Protein AF-A0A8X6FZY9-F1 (afdb_monomer_lite)

Sequence (68 aa):
MSSKKETRSKKMEISEEISPDQEKAVEELKRRLINEVTPKMLEDESLFYRFSKARDFKLPEAEAMLRK

Organism: Trichonephila clavata (NCBI:txid2740835)

Foldseek 3Di:
DDDDPPPPPDDDPPVDDDDPVLVVLLVVLCVVCVVPADVVCVVPPCNSVVLCVVVVSPNVNSNVVRND

InterPro domains:
  IPR036273 CRAL/TRIO, N-terminal 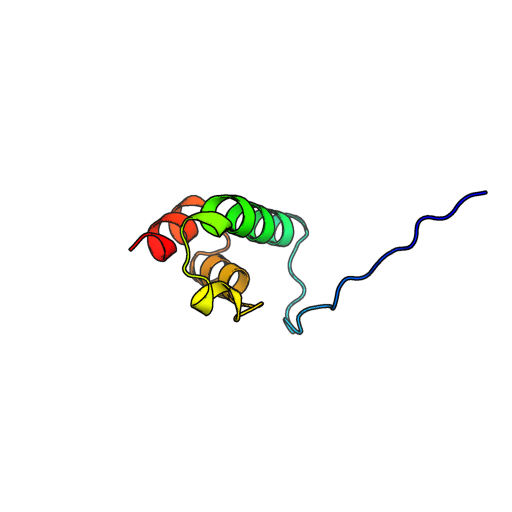domain superfamily [SSF46938] (15-68)

Radius of gyration: 13.49 Å; chains: 1; boundin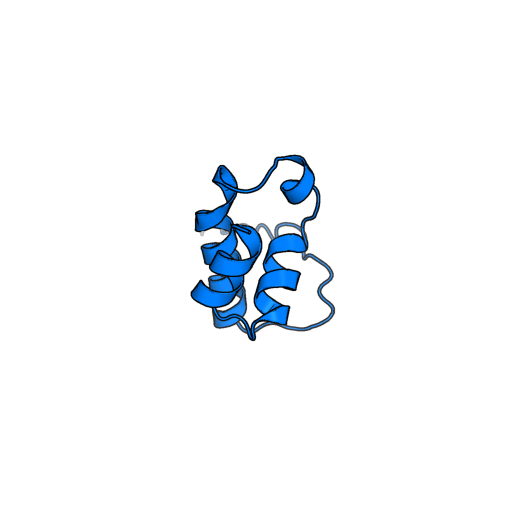g box: 32×39×22 Å

Structure (mmCIF, N/CA/C/O backbone):
data_AF-A0A8X6FZY9-F1
#
_entry.id   AF-A0A8X6FZY9-F1
#
loop_
_atom_site.group_PDB
_atom_site.id
_atom_site.type_symbol
_atom_site.label_atom_id
_atom_site.label_alt_id
_atom_site.label_comp_id
_atom_site.label_asym_id
_atom_site.label_entity_id
_atom_site.label_seq_id
_atom_site.pdbx_PDB_ins_code
_atom_site.Cartn_x
_atom_site.Cartn_y
_atom_site.Cartn_z
_atom_site.occupancy
_atom_site.B_iso_or_equiv
_atom_site.auth_seq_id
_atom_site.auth_comp_id
_atom_site.auth_asym_id
_atom_site.auth_atom_id
_atom_site.pdbx_PDB_model_num
ATOM 1 N N . MET A 1 1 ? 21.711 31.408 3.950 1.00 44.91 1 MET A N 1
ATOM 2 C CA . MET A 1 1 ? 20.534 31.272 3.066 1.00 44.91 1 MET A CA 1
ATOM 3 C C . MET A 1 1 ? 19.675 30.127 3.562 1.00 44.91 1 MET A C 1
ATOM 5 O O . MET A 1 1 ? 20.205 29.181 4.127 1.00 44.91 1 MET A O 1
ATOM 9 N N . SER A 1 2 ? 18.367 30.305 3.430 1.00 42.72 2 SER A N 1
ATOM 10 C CA . SER A 1 2 ? 17.282 29.532 4.024 1.00 42.72 2 SER A CA 1
ATOM 11 C C . SER A 1 2 ? 17.380 28.011 3.921 1.00 42.72 2 SER A C 1
ATOM 13 O O . SER A 1 2 ? 17.625 27.456 2.856 1.00 42.72 2 SER A O 1
ATOM 15 N N . SER A 1 3 ? 17.052 27.383 5.051 1.00 49.47 3 SER A N 1
ATOM 16 C CA . SER A 1 3 ? 16.218 26.190 5.214 1.00 49.47 3 SER A CA 1
ATOM 17 C C . SER A 1 3 ? 15.715 25.506 3.941 1.00 49.47 3 SER A C 1
ATOM 19 O O . SER A 1 3 ? 14.827 26.016 3.259 1.00 49.47 3 SER A O 1
ATOM 21 N N . LYS A 1 4 ? 16.090 24.238 3.787 1.00 50.00 4 LYS A N 1
ATOM 22 C CA . LYS A 1 4 ? 15.115 23.195 3.469 1.00 50.00 4 LYS A CA 1
ATOM 23 C C . LYS A 1 4 ? 15.321 22.079 4.481 1.00 50.00 4 LYS A C 1
ATOM 25 O O . LYS A 1 4 ? 16.296 21.342 4.430 1.00 50.00 4 LYS A O 1
ATOM 30 N N . LYS A 1 5 ? 14.439 22.061 5.482 1.00 43.28 5 LYS A N 1
ATOM 31 C CA . LYS A 1 5 ? 14.304 20.947 6.413 1.00 43.28 5 LYS A CA 1
ATOM 32 C C . LYS A 1 5 ? 13.926 19.746 5.559 1.00 43.28 5 LYS A C 1
ATOM 34 O O . LYS A 1 5 ? 12.801 19.679 5.076 1.00 43.28 5 LYS A O 1
ATOM 39 N N . GLU A 1 6 ? 14.872 18.847 5.342 1.00 47.09 6 GLU A N 1
ATOM 40 C CA . GLU A 1 6 ? 14.569 17.503 4.880 1.00 47.09 6 GLU A CA 1
ATOM 41 C C . GLU A 1 6 ? 13.861 16.801 6.039 1.00 47.09 6 GLU A C 1
ATOM 43 O O . GLU A 1 6 ? 14.466 16.168 6.903 1.00 47.09 6 GLU A O 1
ATOM 48 N N . THR A 1 7 ? 12.553 17.030 6.140 1.00 41.28 7 THR A N 1
ATOM 49 C CA . THR A 1 7 ? 11.675 16.259 7.009 1.00 41.28 7 THR A CA 1
ATOM 50 C C . THR A 1 7 ? 11.592 14.871 6.404 1.00 41.28 7 THR A C 1
ATOM 52 O O . THR A 1 7 ? 10.693 14.568 5.625 1.00 41.28 7 THR A O 1
ATOM 55 N N . ARG A 1 8 ? 12.586 14.047 6.742 1.00 46.97 8 ARG A N 1
ATOM 56 C CA . ARG A 1 8 ? 12.593 12.603 6.542 1.00 46.97 8 ARG A CA 1
ATOM 57 C C . ARG A 1 8 ? 11.475 12.032 7.411 1.00 46.97 8 ARG A C 1
ATOM 59 O O . ARG A 1 8 ? 11.706 11.599 8.538 1.00 46.97 8 ARG A O 1
ATOM 66 N N . SER A 1 9 ? 10.244 12.141 6.921 1.00 45.47 9 SER A N 1
ATOM 67 C CA . SER A 1 9 ? 9.085 11.460 7.477 1.00 45.47 9 SER A CA 1
ATOM 68 C C . SER A 1 9 ? 9.440 9.984 7.539 1.00 45.47 9 SER A C 1
ATOM 70 O O . SER A 1 9 ? 9.676 9.359 6.513 1.00 45.47 9 SER A O 1
ATOM 72 N N . LYS A 1 10 ? 9.625 9.519 8.775 1.00 46.19 10 LYS A N 1
ATOM 73 C CA . LYS A 1 10 ? 9.733 8.139 9.244 1.00 46.19 10 LYS A CA 1
ATOM 74 C C . LYS A 1 10 ? 9.891 7.124 8.107 1.00 46.19 10 LYS A C 1
ATOM 76 O O . LYS A 1 10 ? 8.919 6.676 7.514 1.00 46.19 10 LYS A O 1
ATOM 81 N N . LYS A 1 11 ? 11.155 6.811 7.803 1.00 46.12 11 LYS A N 1
ATOM 82 C CA . LYS A 1 11 ? 11.565 5.764 6.867 1.00 46.12 11 LYS A CA 1
ATOM 83 C C . LYS A 1 11 ? 10.858 4.477 7.299 1.00 46.12 11 LYS A C 1
ATOM 85 O O . LYS A 1 11 ? 11.259 3.885 8.297 1.00 46.12 11 LYS A O 1
ATOM 90 N N . MET A 1 12 ? 9.778 4.105 6.611 1.00 52.69 12 MET A N 1
ATOM 91 C CA . MET A 1 12 ? 9.203 2.770 6.737 1.00 52.69 12 MET A CA 1
ATOM 92 C C . MET A 1 12 ? 10.359 1.804 6.498 1.00 52.69 12 MET A C 1
ATOM 94 O O . MET A 1 12 ? 11.090 1.964 5.518 1.00 52.69 12 MET A O 1
ATOM 98 N N . GLU A 1 13 ? 10.594 0.883 7.429 1.00 46.59 13 GLU A N 1
ATOM 99 C CA . GLU A 1 13 ? 11.636 -0.141 7.333 1.00 46.59 13 GLU A CA 1
ATOM 100 C C . GLU A 1 13 ? 11.270 -1.153 6.240 1.00 46.59 13 GLU A C 1
ATOM 102 O O . GLU A 1 13 ? 10.978 -2.317 6.482 1.00 46.59 13 GLU A O 1
ATOM 107 N N . ILE A 1 14 ? 11.259 -0.685 4.999 1.00 54.06 14 ILE A N 1
ATOM 108 C CA . ILE A 1 14 ? 11.363 -1.509 3.816 1.00 54.06 14 ILE A CA 1
ATOM 109 C C . ILE A 1 14 ? 12.866 -1.729 3.676 1.00 54.06 14 ILE A C 1
ATOM 111 O O . ILE A 1 14 ? 13.604 -0.828 3.283 1.00 54.06 14 ILE A O 1
ATOM 115 N N . SER A 1 15 ? 13.346 -2.907 4.070 1.00 55.09 15 SER A N 1
ATOM 116 C CA . SER A 1 15 ? 14.762 -3.296 3.963 1.00 55.09 15 SER A CA 1
ATOM 117 C C . SER A 1 15 ? 15.266 -3.392 2.509 1.00 55.09 15 SER A C 1
ATOM 119 O O . SER A 1 15 ? 16.399 -3.802 2.280 1.00 55.09 15 SER A O 1
ATOM 121 N N . GLU A 1 16 ? 14.443 -3.002 1.534 1.00 62.78 16 GLU A N 1
ATOM 122 C CA . GLU A 1 16 ? 14.754 -2.902 0.113 1.00 62.78 16 GLU A CA 1
ATOM 123 C C . GLU A 1 16 ? 14.786 -1.431 -0.306 1.00 62.78 16 GLU A C 1
ATOM 125 O O . GLU A 1 16 ? 13.808 -0.697 -0.153 1.00 62.78 16 GLU A O 1
ATOM 130 N N . GLU A 1 17 ? 15.915 -0.999 -0.860 1.00 75.62 17 GLU A N 1
ATOM 131 C CA . GLU A 1 17 ? 15.993 0.287 -1.542 1.00 75.62 17 GLU A CA 1
ATOM 132 C C . GLU A 1 17 ? 15.0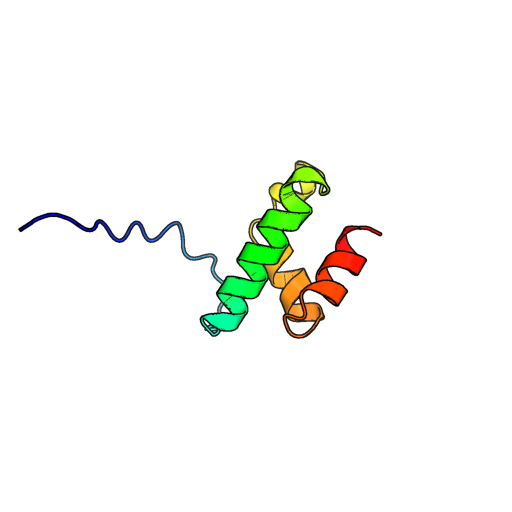97 0.235 -2.784 1.00 75.62 17 GLU A C 1
ATOM 134 O O . GLU A 1 17 ? 15.397 -0.464 -3.751 1.00 75.62 17 GLU A O 1
ATOM 139 N N . ILE A 1 18 ? 13.970 0.946 -2.743 1.00 82.44 18 ILE A N 1
ATOM 140 C CA . ILE A 1 18 ? 13.127 1.138 -3.920 1.00 82.44 18 ILE A CA 1
ATOM 141 C C . ILE A 1 18 ? 13.635 2.299 -4.769 1.00 82.44 18 ILE A C 1
ATOM 143 O O . ILE A 1 18 ? 14.129 3.302 -4.258 1.00 82.44 18 ILE A O 1
ATOM 147 N N . SER A 1 19 ? 13.487 2.164 -6.084 1.00 90.81 19 SER A N 1
ATOM 148 C CA . SER A 1 19 ? 13.776 3.234 -7.039 1.00 90.81 19 SER A CA 1
ATOM 149 C C . SER A 1 19 ? 12.837 4.434 -6.823 1.00 90.81 19 SER A C 1
ATOM 151 O O . SER A 1 19 ? 11.674 4.232 -6.459 1.00 90.81 19 SER A O 1
ATOM 153 N N . PRO A 1 20 ? 13.261 5.674 -7.138 1.00 90.38 20 PRO A N 1
ATOM 154 C CA . PRO A 1 20 ? 12.373 6.838 -7.152 1.00 90.38 20 PRO A CA 1
ATOM 155 C C . PRO A 1 20 ? 11.083 6.637 -7.966 1.00 90.38 20 PRO A C 1
ATOM 157 O O . PRO A 1 20 ? 10.039 7.178 -7.615 1.00 90.38 20 PRO A O 1
ATOM 160 N N . ASP A 1 21 ? 11.118 5.848 -9.044 1.00 90.50 21 ASP A N 1
ATOM 161 C CA . ASP A 1 21 ? 9.917 5.535 -9.834 1.00 90.50 21 ASP A CA 1
ATOM 162 C C . ASP A 1 21 ? 8.946 4.610 -9.089 1.00 90.50 21 ASP A C 1
ATOM 164 O O . ASP A 1 21 ? 7.728 4.759 -9.192 1.00 90.50 21 ASP A O 1
ATOM 168 N N . GLN A 1 22 ? 9.478 3.682 -8.294 1.00 91.38 22 GLN A N 1
ATOM 169 C CA . GLN A 1 22 ? 8.682 2.801 -7.442 1.00 91.38 22 GLN A CA 1
ATOM 170 C C . GLN A 1 22 ? 8.073 3.578 -6.272 1.00 91.38 22 GLN A C 1
ATOM 172 O O . GLN A 1 22 ? 6.907 3.364 -5.947 1.00 91.38 22 GLN A O 1
ATOM 177 N N . GLU A 1 23 ? 8.819 4.516 -5.681 1.00 91.38 23 GLU A N 1
ATOM 178 C CA . GLU A 1 23 ? 8.301 5.421 -4.649 1.00 91.38 23 GLU A CA 1
ATOM 179 C C . GLU A 1 23 ? 7.126 6.248 -5.189 1.00 91.38 23 GLU A C 1
ATOM 181 O O . GLU A 1 23 ? 6.043 6.236 -4.602 1.00 91.38 23 GLU A O 1
ATOM 186 N N . LYS A 1 24 ? 7.282 6.850 -6.377 1.00 92.88 24 LYS A N 1
ATOM 187 C CA . LYS A 1 24 ? 6.191 7.565 -7.060 1.00 92.88 24 LYS A CA 1
ATOM 188 C C . LYS A 1 24 ? 4.976 6.678 -7.317 1.00 92.88 24 LYS A C 1
ATOM 190 O O . LYS A 1 24 ? 3.850 7.136 -7.145 1.00 92.88 24 LYS A O 1
ATOM 195 N N . ALA A 1 25 ? 5.179 5.423 -7.723 1.00 92.81 25 ALA A N 1
ATOM 196 C CA . ALA A 1 25 ? 4.077 4.489 -7.941 1.00 92.81 25 ALA A CA 1
ATOM 197 C C . ALA A 1 25 ? 3.306 4.203 -6.640 1.00 92.81 25 ALA A C 1
ATOM 199 O O . ALA A 1 25 ? 2.075 4.204 -6.644 1.00 92.81 25 ALA A O 1
ATOM 200 N N . VAL A 1 26 ? 4.007 4.018 -5.518 1.00 92.69 26 VAL A N 1
ATOM 201 C CA . VAL A 1 26 ? 3.380 3.804 -4.203 1.00 92.69 26 VAL A CA 1
ATOM 202 C C . VAL A 1 26 ? 2.614 5.049 -3.745 1.00 92.69 26 VAL A C 1
ATOM 204 O O . VAL A 1 26 ? 1.482 4.929 -3.271 1.00 92.69 26 VAL A O 1
ATOM 207 N N . GLU A 1 27 ? 3.189 6.243 -3.909 1.00 93.50 27 GLU A N 1
ATOM 208 C CA . GLU A 1 27 ? 2.522 7.500 -3.551 1.00 93.50 27 GLU A CA 1
ATOM 209 C C . GLU A 1 27 ? 1.275 7.764 -4.402 1.00 93.50 27 GLU A C 1
ATOM 211 O O . GLU A 1 27 ? 0.223 8.120 -3.866 1.00 93.50 27 GLU A O 1
ATOM 216 N N . GLU A 1 28 ? 1.351 7.533 -5.713 1.00 95.06 28 GLU A N 1
ATOM 217 C CA . GLU A 1 28 ? 0.202 7.674 -6.609 1.00 95.06 28 GLU A CA 1
ATOM 218 C C . GLU A 1 28 ? -0.895 6.655 -6.285 1.00 95.06 28 GLU A C 1
ATOM 220 O O . GLU A 1 28 ? -2.077 7.007 -6.281 1.00 95.06 28 GLU A O 1
ATOM 225 N N . LEU A 1 29 ? -0.530 5.415 -5.939 1.00 93.56 29 LEU A N 1
ATOM 226 C CA . LEU A 1 29 ? -1.496 4.396 -5.530 1.00 93.56 29 LEU A CA 1
ATOM 227 C C . LEU A 1 29 ? -2.220 4.829 -4.253 1.00 93.56 29 LEU A C 1
ATOM 229 O O . LEU A 1 29 ? -3.451 4.796 -4.194 1.00 93.56 29 LEU A O 1
ATOM 233 N N . LYS A 1 30 ? -1.459 5.294 -3.254 1.00 93.19 30 LYS A N 1
ATOM 234 C CA . LYS A 1 30 ? -2.003 5.838 -2.008 1.00 93.19 30 LYS A CA 1
ATOM 235 C C . LYS A 1 30 ? -2.955 6.993 -2.292 1.00 93.19 30 LYS A C 1
ATOM 237 O O . LYS A 1 30 ? -4.073 6.988 -1.792 1.00 93.19 30 LYS A O 1
ATOM 242 N N . ARG A 1 31 ? -2.555 7.958 -3.121 1.00 94.19 31 ARG A N 1
ATOM 243 C CA . ARG A 1 31 ? -3.374 9.130 -3.456 1.00 94.19 31 ARG A CA 1
ATOM 244 C C . ARG A 1 31 ? -4.702 8.757 -4.119 1.00 94.19 31 ARG A C 1
ATOM 246 O O . ARG A 1 31 ? -5.712 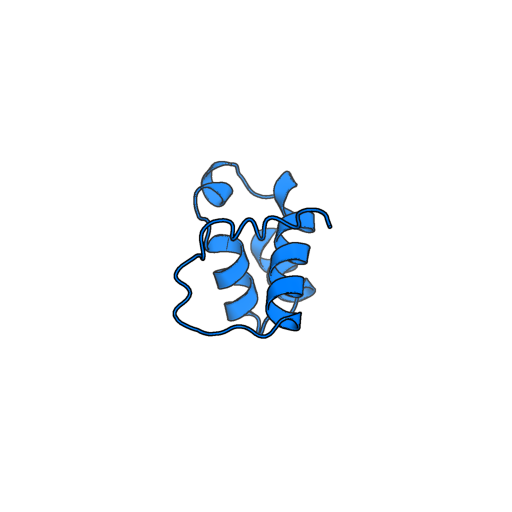9.388 -3.820 1.00 94.19 31 ARG A O 1
ATOM 253 N N . ARG A 1 32 ? -4.710 7.757 -5.005 1.00 93.06 32 ARG A N 1
ATOM 254 C CA . ARG A 1 32 ? -5.927 7.299 -5.699 1.00 93.06 32 ARG A CA 1
ATOM 255 C C . ARG A 1 32 ? -6.892 6.578 -4.770 1.00 93.06 32 ARG A C 1
ATOM 257 O O . ARG A 1 32 ? -8.095 6.769 -4.881 1.00 93.06 32 ARG A O 1
ATOM 264 N N . LEU A 1 33 ? -6.353 5.781 -3.853 1.00 91.75 33 LEU A N 1
ATOM 265 C CA . LEU A 1 33 ? -7.136 4.843 -3.058 1.00 91.75 33 LEU A CA 1
ATOM 266 C C . LEU A 1 33 ? -7.398 5.289 -1.623 1.00 91.75 33 LEU A C 1
ATOM 268 O O . LEU A 1 33 ? -8.192 4.645 -0.949 1.00 91.75 33 LEU A O 1
ATOM 272 N N . ILE A 1 34 ? -6.788 6.379 -1.145 1.00 90.06 34 ILE A N 1
ATOM 273 C CA . ILE A 1 34 ? -6.954 6.883 0.232 1.00 90.06 34 ILE A CA 1
ATOM 274 C C . ILE A 1 34 ? -8.425 7.062 0.638 1.00 90.06 34 ILE A C 1
ATOM 276 O O . ILE A 1 34 ? -8.759 6.877 1.802 1.00 90.06 34 ILE A O 1
ATOM 280 N N . ASN A 1 35 ? -9.295 7.388 -0.324 1.00 90.50 35 ASN A N 1
ATOM 281 C CA . ASN A 1 35 ? -10.732 7.578 -0.110 1.00 90.50 35 ASN A CA 1
ATOM 282 C C . ASN A 1 35 ? -11.566 6.309 -0.357 1.00 90.50 35 ASN A C 1
ATOM 284 O O . ASN A 1 35 ? -12.762 6.312 -0.084 1.00 90.50 35 ASN A O 1
ATOM 288 N N . GLU A 1 36 ? -10.966 5.255 -0.910 1.00 89.69 36 GLU A N 1
ATOM 289 C CA . GLU A 1 36 ? -11.642 3.997 -1.252 1.00 89.69 36 GLU A CA 1
ATOM 290 C C . GLU A 1 36 ? -11.313 2.870 -0.267 1.00 89.69 36 GLU A C 1
ATOM 292 O O . GLU A 1 36 ? -12.138 1.988 -0.041 1.00 89.69 36 GLU A O 1
ATOM 297 N N . VAL A 1 37 ? -10.129 2.897 0.351 1.00 89.56 37 VAL A N 1
ATOM 298 C CA . VAL A 1 37 ? -9.756 1.924 1.381 1.00 89.56 37 VAL A CA 1
ATOM 299 C C . VAL A 1 37 ? -10.334 2.309 2.741 1.00 89.56 37 VAL A C 1
ATOM 301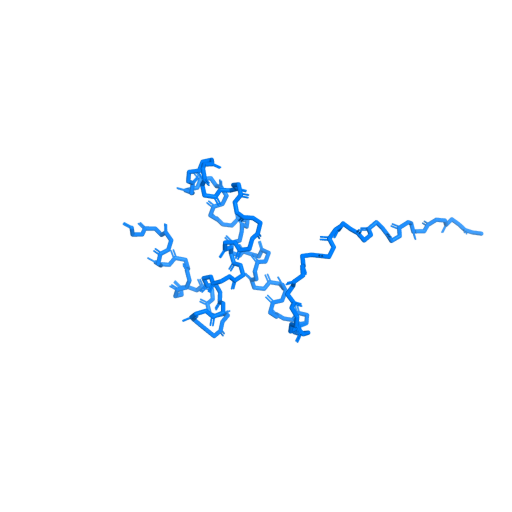 O O . VAL A 1 37 ? -10.540 3.479 3.061 1.00 89.56 37 VAL A O 1
ATOM 304 N N . THR A 1 38 ? -10.575 1.306 3.584 1.00 89.69 38 THR A N 1
ATOM 305 C CA . THR A 1 38 ? -11.105 1.549 4.930 1.00 89.69 38 THR A CA 1
ATOM 306 C C . THR A 1 38 ? -10.050 2.189 5.845 1.00 89.69 38 THR A C 1
ATOM 308 O O . THR A 1 38 ? -8.859 1.901 5.695 1.00 89.69 38 THR A O 1
ATOM 311 N N . PRO A 1 39 ? -10.453 2.968 6.869 1.00 88.69 39 PRO A N 1
ATOM 312 C CA . PRO A 1 39 ? -9.520 3.512 7.859 1.00 88.69 39 PRO A CA 1
ATOM 313 C C . PRO A 1 39 ? -8.640 2.443 8.518 1.00 88.69 39 PRO A C 1
ATOM 315 O O . PRO A 1 39 ? -7.469 2.691 8.768 1.00 88.69 39 PRO A O 1
ATOM 318 N N . LYS A 1 40 ? -9.175 1.229 8.712 1.00 89.56 40 LYS A N 1
ATOM 319 C CA . LYS A 1 40 ? -8.443 0.079 9.263 1.00 89.56 40 LYS A CA 1
ATOM 320 C C . LYS A 1 40 ? -7.288 -0.383 8.370 1.00 89.56 40 LYS A C 1
ATOM 322 O O . LYS A 1 40 ? -6.260 -0.835 8.853 1.00 89.56 40 LYS A O 1
ATOM 327 N N . MET A 1 41 ? -7.446 -0.278 7.051 1.00 88.00 41 MET A N 1
ATOM 328 C CA . MET A 1 41 ? -6.369 -0.591 6.107 1.00 88.00 41 MET A CA 1
ATOM 329 C C . MET A 1 41 ? -5.283 0.489 6.124 1.00 88.00 41 MET A C 1
ATOM 331 O O . MET A 1 41 ? -4.117 0.174 5.917 1.00 88.00 41 MET A O 1
ATOM 335 N N . LEU A 1 42 ? -5.649 1.744 6.407 1.00 87.94 42 LEU A N 1
ATOM 336 C CA . LEU A 1 42 ? -4.709 2.866 6.509 1.00 87.94 42 LEU A CA 1
ATOM 337 C C . LEU A 1 42 ? -3.846 2.838 7.773 1.00 87.94 42 LEU A C 1
ATOM 339 O O . LEU A 1 42 ? -2.842 3.543 7.822 1.00 87.94 42 LEU A O 1
ATOM 343 N N . GLU A 1 43 ? -4.210 2.026 8.769 1.00 90.75 43 GLU A N 1
ATOM 344 C CA . GLU A 1 43 ? -3.356 1.756 9.931 1.00 90.75 43 GLU A CA 1
ATOM 345 C C . GLU A 1 43 ? -2.076 1.009 9.529 1.00 90.75 43 GLU A C 1
ATOM 347 O O . GLU A 1 43 ? -1.054 1.122 10.204 1.00 90.75 43 GLU A O 1
ATOM 352 N N . ASP A 1 44 ? -2.108 0.270 8.415 1.00 88.62 44 ASP A N 1
ATOM 353 C CA . ASP A 1 44 ? -0.925 -0.365 7.856 1.00 88.62 44 ASP A CA 1
ATOM 354 C C . ASP A 1 44 ? -0.178 0.585 6.913 1.00 88.62 44 ASP A C 1
ATOM 356 O O . ASP A 1 44 ? -0.484 0.728 5.727 1.00 88.62 44 ASP A O 1
ATOM 360 N N . GLU A 1 45 ? 0.879 1.186 7.449 1.00 84.69 45 GLU A N 1
ATOM 361 C CA . GLU A 1 45 ? 1.809 2.047 6.720 1.00 84.69 45 GLU A CA 1
ATOM 362 C C . GLU A 1 45 ? 2.415 1.355 5.483 1.00 84.69 45 GLU A C 1
ATOM 364 O O . GLU A 1 45 ? 2.654 2.000 4.462 1.00 84.69 45 GLU A O 1
ATOM 369 N N . SER A 1 46 ? 2.588 0.029 5.529 1.00 88.81 46 SER A N 1
ATOM 370 C CA . SER A 1 46 ? 3.173 -0.765 4.445 1.00 88.81 46 SER A CA 1
ATOM 371 C C . SER A 1 46 ? 2.162 -1.238 3.396 1.00 88.81 46 SER A C 1
ATOM 373 O O . SER A 1 46 ? 2.570 -1.855 2.409 1.00 88.81 46 SER A O 1
ATOM 375 N N . LEU A 1 47 ? 0.863 -0.957 3.565 1.00 90.81 47 LEU A N 1
ATOM 376 C CA . LEU A 1 47 ? -0.212 -1.492 2.724 1.00 90.81 47 LEU A CA 1
ATOM 377 C C . LEU A 1 47 ? 0.071 -1.234 1.242 1.00 90.81 47 LEU A C 1
ATOM 379 O O . LEU A 1 47 ? 0.284 -2.160 0.461 1.00 90.81 47 LEU A O 1
ATOM 383 N N . PHE A 1 48 ? 0.146 0.038 0.854 1.00 91.94 48 PHE A N 1
ATOM 384 C CA . PHE A 1 48 ? 0.333 0.430 -0.542 1.00 91.94 48 PHE A CA 1
ATOM 385 C C . PHE A 1 48 ? 1.647 -0.093 -1.123 1.00 91.94 48 PHE A C 1
ATOM 387 O O . PHE A 1 48 ? 1.681 -0.485 -2.289 1.00 91.94 48 PHE A O 1
ATOM 394 N N . TYR A 1 49 ? 2.704 -0.173 -0.312 1.00 91.69 49 TYR A N 1
ATOM 395 C CA . TYR A 1 49 ? 3.969 -0.770 -0.725 1.00 91.69 49 TYR A CA 1
ATOM 396 C C . TYR A 1 49 ? 3.818 -2.265 -1.031 1.00 91.69 49 TYR A C 1
ATOM 398 O O . TYR A 1 49 ? 4.224 -2.706 -2.103 1.00 91.69 49 TYR A O 1
ATOM 406 N N . ARG A 1 50 ? 3.187 -3.047 -0.145 1.00 91.31 50 ARG A N 1
ATOM 407 C CA . ARG A 1 50 ? 3.001 -4.497 -0.332 1.00 91.31 50 ARG A CA 1
ATOM 408 C C . ARG A 1 50 ?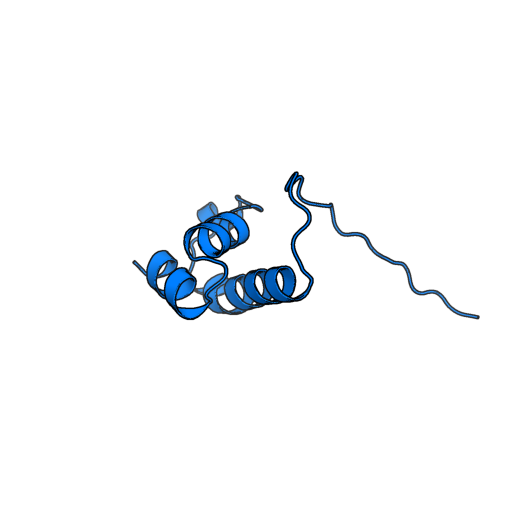 2.161 -4.809 -1.569 1.00 91.31 50 ARG A C 1
ATOM 410 O O . ARG A 1 50 ? 2.528 -5.689 -2.344 1.00 91.31 50 ARG A O 1
ATOM 417 N N . PHE A 1 51 ? 1.078 -4.062 -1.785 1.00 91.81 51 PHE A N 1
ATOM 418 C CA . PHE A 1 51 ? 0.226 -4.220 -2.968 1.00 91.81 51 PHE A CA 1
ATOM 419 C C . PHE A 1 51 ? 0.927 -3.783 -4.257 1.00 91.81 51 PHE A C 1
ATOM 421 O O . PHE A 1 51 ? 0.820 -4.476 -5.268 1.00 91.81 51 PHE A O 1
ATOM 428 N N . SER A 1 52 ? 1.696 -2.691 -4.215 1.00 92.38 52 SER A N 1
ATOM 429 C CA . SER A 1 52 ? 2.518 -2.266 -5.354 1.00 92.38 52 SER A CA 1
ATOM 430 C C . SER A 1 52 ? 3.570 -3.322 -5.682 1.00 92.38 52 SER A C 1
ATOM 432 O O . SER A 1 52 ? 3.644 -3.780 -6.817 1.00 92.38 52 SER A O 1
ATOM 434 N N . LYS A 1 53 ? 4.328 -3.789 -4.683 1.00 91.25 53 LYS A N 1
ATOM 435 C CA . LYS A 1 53 ? 5.369 -4.811 -4.846 1.00 91.25 53 LYS A CA 1
ATOM 436 C C . LYS A 1 53 ? 4.813 -6.114 -5.422 1.00 91.25 53 LYS A C 1
ATOM 438 O O . LYS A 1 53 ? 5.403 -6.675 -6.337 1.00 91.25 53 LYS A O 1
ATOM 443 N N . ALA A 1 54 ? 3.657 -6.570 -4.939 1.00 93.06 54 ALA A N 1
ATOM 444 C CA . ALA A 1 54 ? 3.001 -7.788 -5.420 1.00 93.06 54 ALA A CA 1
ATOM 445 C C . ALA A 1 54 ? 2.533 -7.716 -6.888 1.00 93.06 54 ALA A C 1
ATOM 447 O O . ALA A 1 54 ? 2.067 -8.722 -7.428 1.00 93.06 54 ALA A O 1
ATOM 448 N N . ARG A 1 55 ? 2.592 -6.536 -7.514 1.00 94.88 55 ARG A N 1
ATOM 449 C CA . ARG A 1 55 ? 2.219 -6.278 -8.910 1.00 94.88 55 ARG A CA 1
ATOM 450 C C . ARG A 1 55 ? 3.345 -5.608 -9.694 1.00 94.88 55 ARG A C 1
ATOM 452 O O . ARG A 1 55 ? 3.069 -4.887 -10.647 1.00 94.88 55 ARG A O 1
ATOM 459 N N . ASP A 1 56 ? 4.597 -5.788 -9.270 1.00 93.12 56 ASP A N 1
ATOM 460 C CA . ASP A 1 56 ? 5.771 -5.185 -9.917 1.00 93.12 56 ASP A CA 1
ATOM 461 C C . ASP A 1 56 ? 5.660 -3.655 -10.057 1.00 93.12 56 ASP A C 1
ATOM 463 O O . ASP A 1 56 ? 6.076 -3.063 -11.050 1.00 93.12 56 ASP A O 1
ATOM 467 N N . PHE A 1 57 ? 5.052 -3.004 -9.062 1.00 91.50 57 PHE A N 1
ATOM 468 C CA . PHE A 1 57 ? 4.768 -1.566 -9.019 1.00 91.50 57 PHE A CA 1
ATOM 469 C C . PHE A 1 57 ? 3.882 -1.062 -10.168 1.00 91.50 57 PHE A C 1
ATOM 471 O O . PHE A 1 57 ? 3.850 0.131 -10.475 1.00 91.50 57 PHE A O 1
ATOM 478 N N . LYS A 1 58 ? 3.096 -1.952 -10.783 1.00 93.69 58 LYS A N 1
ATOM 479 C CA . LYS A 1 58 ? 2.119 -1.580 -11.803 1.00 93.69 58 LYS A CA 1
ATOM 480 C C . LYS A 1 58 ? 0.849 -1.055 -11.155 1.00 93.69 58 LYS A C 1
ATOM 482 O O . LYS A 1 58 ? -0.014 -1.803 -10.693 1.00 93.69 58 LYS A O 1
ATOM 487 N N . LEU A 1 59 ? 0.730 0.265 -11.197 1.00 91.88 59 LEU A N 1
ATOM 488 C CA . LEU A 1 59 ? -0.382 1.031 -10.651 1.00 91.88 59 LEU A CA 1
ATOM 489 C C . LEU A 1 59 ? -1.781 0.462 -10.973 1.00 91.88 59 LEU A C 1
ATOM 491 O O . LEU A 1 59 ? -2.524 0.225 -10.024 1.00 91.88 59 LEU A O 1
ATOM 495 N N . PRO A 1 60 ? -2.160 0.180 -12.243 1.00 93.31 60 PRO A N 1
ATOM 496 C CA . PRO A 1 60 ? -3.514 -0.294 -12.547 1.00 93.31 60 PRO A CA 1
ATOM 497 C C . PRO A 1 60 ? -3.816 -1.676 -11.953 1.00 93.31 60 PRO A C 1
ATOM 499 O O . PRO A 1 60 ? -4.948 -1.945 -11.559 1.00 93.31 60 PRO A O 1
ATOM 502 N N . GLU A 1 61 ? -2.813 -2.551 -11.853 1.00 94.00 61 GLU A N 1
ATOM 503 C CA . GLU A 1 61 ? -2.983 -3.896 -11.296 1.00 94.00 61 GLU A CA 1
ATOM 504 C C . GLU A 1 61 ? -3.092 -3.862 -9.765 1.00 94.00 61 GLU A C 1
ATOM 506 O O . GLU A 1 61 ? -3.900 -4.591 -9.184 1.00 94.00 61 GLU A O 1
ATOM 511 N N . ALA A 1 62 ? -2.312 -2.996 -9.109 1.00 93.38 62 ALA A N 1
ATOM 512 C CA . ALA A 1 62 ? -2.402 -2.774 -7.668 1.00 93.38 62 ALA A CA 1
ATOM 513 C C . ALA A 1 62 ? -3.730 -2.092 -7.284 1.00 93.38 62 ALA A C 1
ATOM 515 O O . ALA A 1 62 ? -4.374 -2.492 -6.314 1.00 93.38 62 ALA A O 1
ATOM 516 N N . GLU A 1 63 ? -4.178 -1.122 -8.088 1.00 92.69 63 GLU A N 1
ATOM 517 C CA . GLU A 1 63 ? -5.453 -0.418 -7.919 1.00 92.69 63 GLU A CA 1
ATOM 518 C C . GLU A 1 63 ? -6.646 -1.376 -8.027 1.00 92.69 63 GLU A C 1
ATOM 520 O O . GLU A 1 63 ? -7.510 -1.403 -7.150 1.00 92.69 63 GLU A O 1
ATOM 525 N N . ALA A 1 64 ? -6.653 -2.237 -9.049 1.00 91.62 64 ALA A N 1
ATOM 526 C CA . ALA A 1 64 ? -7.698 -3.239 -9.241 1.00 91.62 64 ALA A CA 1
ATOM 527 C C . ALA A 1 64 ? -7.774 -4.269 -8.099 1.00 91.62 64 ALA A C 1
ATOM 529 O O . ALA A 1 64 ? -8.841 -4.831 -7.855 1.00 91.62 64 ALA A O 1
ATOM 530 N N . MET A 1 65 ? -6.662 -4.537 -7.407 1.00 88.38 65 MET A N 1
ATOM 531 C CA . MET A 1 65 ? -6.638 -5.474 -6.283 1.00 88.38 65 MET A CA 1
ATOM 532 C C . MET A 1 65 ? -7.218 -4.866 -5.003 1.00 88.38 65 MET A C 1
ATOM 534 O O . MET A 1 65 ? -7.900 -5.570 -4.270 1.00 88.38 65 MET A O 1
ATOM 538 N N . LEU A 1 66 ? -6.957 -3.584 -4.737 1.00 86.38 66 LEU A N 1
ATOM 539 C CA . LEU A 1 66 ? -7.447 -2.894 -3.538 1.00 86.38 66 LEU A CA 1
ATOM 540 C C . LEU A 1 66 ? -8.930 -2.500 -3.624 1.00 86.38 66 LEU A C 1
ATOM 542 O O . LEU A 1 66 ? -9.550 -2.265 -2.593 1.00 86.38 66 LEU A O 1
ATOM 546 N N . ARG A 1 67 ? -9.495 -2.443 -4.836 1.00 87.19 67 ARG A N 1
ATOM 547 C CA . ARG A 1 67 ? -10.930 -2.209 -5.078 1.00 87.19 67 ARG A CA 1
ATOM 548 C C . ARG A 1 67 ? -11.801 -3.474 -5.043 1.00 87.19 67 ARG A C 1
ATOM 550 O O . ARG A 1 67 ? -13.013 -3.361 -5.212 1.00 87.19 67 ARG A O 1
ATOM 557 N N . LYS A 1 68 ? -11.204 -4.660 -4.905 1.00 74.62 68 LYS A N 1
ATOM 558 C CA . LYS A 1 68 ? -11.929 -5.934 -4.783 1.00 74.62 68 LYS A CA 1
ATOM 559 C C . LYS A 1 68 ? -12.247 -6.250 -3.331 1.00 74.62 68 LYS A C 1
ATOM 561 O O . LYS A 1 68 ? -13.348 -6.798 -3.117 1.00 74.62 68 LYS A O 1
#

Secondary structure (DSSP, 8-state):
--------------SS---HHHHHHHHHHHHHHTTTS-HHHHT-TTHHHHHHHTTTT-HHHHHHHHT-

pLDDT: mean 80.55, std 18.33, range [41.28, 95.06]